Protein AF-A0A377B1E9-F1 (afdb_monomer_lite)

Structure (mmCIF, N/CA/C/O backbone):
data_AF-A0A377B1E9-F1
#
_entry.id   AF-A0A377B1E9-F1
#
loop_
_atom_site.group_PDB
_atom_site.id
_atom_site.type_symbol
_atom_site.label_atom_id
_atom_site.label_alt_id
_atom_site.label_comp_id
_atom_site.label_asym_id
_atom_site.label_entity_id
_atom_site.label_seq_id
_atom_site.pdbx_PDB_ins_code
_atom_site.Cartn_x
_atom_site.Cartn_y
_atom_site.Cartn_z
_atom_site.occupancy
_atom_site.B_iso_or_equiv
_atom_site.auth_seq_id
_atom_site.auth_comp_id
_atom_site.auth_asym_id
_atom_site.auth_atom_id
_atom_site.pdbx_PDB_model_num
ATOM 1 N N . MET A 1 1 ? 0.689 12.078 -30.924 1.00 64.88 1 MET A N 1
ATOM 2 C CA . MET A 1 1 ? 1.283 11.686 -29.625 1.00 64.88 1 MET A CA 1
ATOM 3 C C . MET A 1 1 ? 2.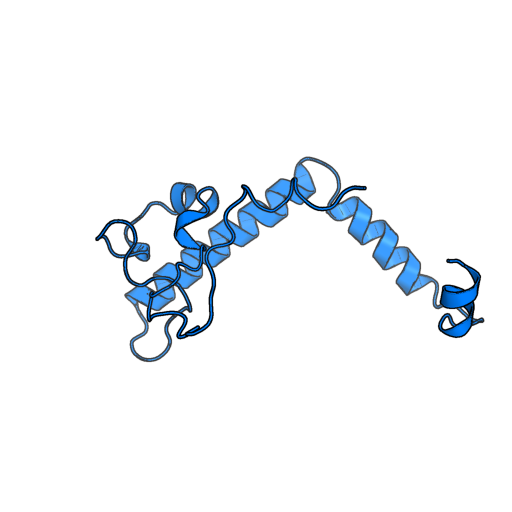789 11.957 -29.572 1.00 64.88 1 MET A C 1
ATOM 5 O O . MET A 1 1 ? 3.202 12.694 -28.690 1.00 64.88 1 MET A O 1
ATOM 9 N N . ASN A 1 2 ? 3.596 11.485 -30.535 1.00 78.81 2 ASN A N 1
ATOM 10 C CA . ASN A 1 2 ? 5.053 11.721 -30.535 1.00 78.81 2 ASN A CA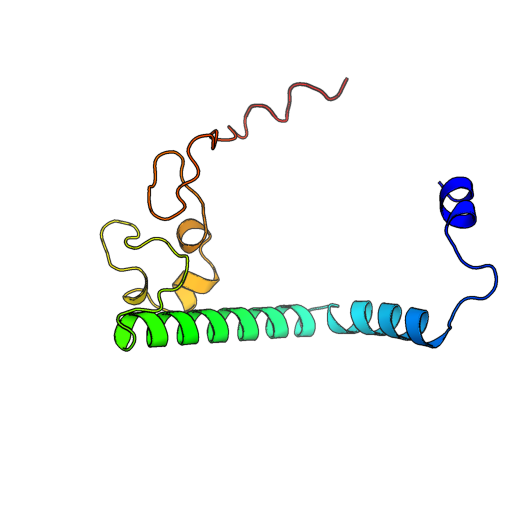 1
ATOM 11 C C . ASN A 1 2 ? 5.458 13.209 -30.654 1.00 78.81 2 ASN A C 1
ATOM 13 O O . ASN A 1 2 ? 6.351 13.669 -29.954 1.00 78.81 2 ASN A O 1
ATOM 17 N N . ASN A 1 3 ? 4.743 13.998 -31.463 1.00 73.94 3 ASN A N 1
ATOM 18 C CA . ASN A 1 3 ? 5.065 15.423 -31.641 1.00 73.94 3 ASN A CA 1
ATOM 19 C C . ASN A 1 3 ? 4.929 16.239 -30.342 1.00 73.94 3 ASN A C 1
ATOM 21 O O . ASN A 1 3 ? 5.700 17.163 -30.126 1.00 73.94 3 ASN A O 1
ATOM 25 N N . ALA A 1 4 ? 3.986 15.883 -29.462 1.00 83.12 4 ALA A N 1
ATOM 26 C CA . ALA A 1 4 ? 3.841 16.531 -28.157 1.00 83.12 4 ALA A CA 1
ATOM 27 C C . ALA A 1 4 ? 4.932 16.093 -27.168 1.00 83.12 4 ALA A C 1
ATOM 29 O O . ALA A 1 4 ? 5.409 16.904 -26.383 1.00 83.12 4 ALA A O 1
ATOM 30 N N . PHE A 1 5 ? 5.367 14.832 -27.243 1.00 83.94 5 PHE A N 1
ATOM 31 C CA . PHE A 1 5 ? 6.463 14.314 -26.424 1.00 83.94 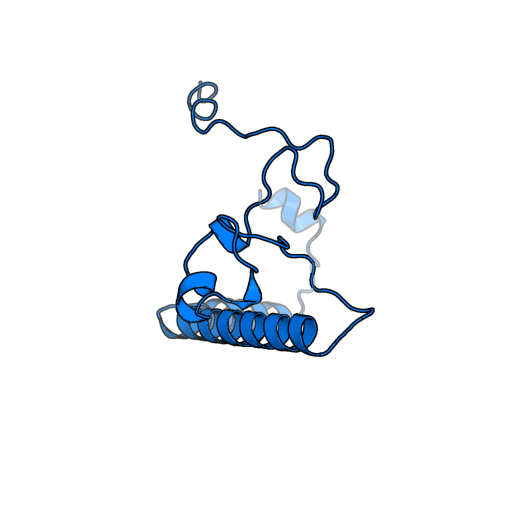5 PHE A CA 1
ATOM 32 C C . PHE A 1 5 ? 7.787 15.012 -26.754 1.00 83.94 5 PHE A C 1
ATOM 34 O O . PHE A 1 5 ? 8.471 15.492 -25.856 1.00 83.94 5 PHE A O 1
ATOM 41 N N . MET A 1 6 ? 8.104 15.158 -28.043 1.00 82.75 6 MET A N 1
ATOM 42 C CA . MET A 1 6 ? 9.349 15.791 -28.489 1.00 82.75 6 MET A CA 1
ATOM 43 C C . MET A 1 6 ? 9.450 17.283 -28.129 1.00 82.75 6 MET A C 1
ATOM 45 O O . MET A 1 6 ? 10.560 17.789 -28.026 1.00 82.75 6 MET A O 1
ATOM 49 N N . MET A 1 7 ? 8.330 17.983 -27.893 1.00 84.12 7 MET A N 1
ATOM 50 C CA . MET A 1 7 ? 8.351 19.378 -27.414 1.00 84.12 7 MET A CA 1
ATOM 51 C C . MET A 1 7 ? 8.830 19.517 -25.960 1.00 84.12 7 MET A C 1
ATOM 53 O O . MET A 1 7 ? 9.277 20.592 -25.570 1.00 84.12 7 MET A O 1
ATOM 57 N N . HIS A 1 8 ? 8.739 18.450 -25.160 1.00 86.12 8 HIS A N 1
ATOM 58 C CA . HIS A 1 8 ? 9.137 18.445 -23.747 1.00 86.12 8 HIS A CA 1
ATOM 59 C C . HIS A 1 8 ? 10.315 17.507 -23.450 1.00 86.12 8 HIS A C 1
ATOM 61 O O . HIS A 1 8 ? 10.905 17.583 -22.373 1.00 86.12 8 HIS A O 1
ATOM 67 N N . ALA A 1 9 ? 10.665 16.626 -24.387 1.00 82.00 9 ALA A N 1
ATOM 68 C CA . ALA A 1 9 ? 11.809 15.740 -24.271 1.00 82.00 9 ALA A CA 1
ATOM 69 C C . ALA A 1 9 ? 13.108 16.471 -24.633 1.00 82.00 9 ALA A C 1
ATOM 71 O O . ALA A 1 9 ? 13.191 17.183 -25.633 1.00 82.00 9 ALA A O 1
ATOM 72 N N . SER A 1 10 ? 14.149 16.253 -23.828 1.00 86.06 10 SER A N 1
ATOM 73 C CA . SER A 1 10 ? 15.496 16.715 -24.162 1.00 86.06 10 SER A CA 1
ATOM 74 C C . SER A 1 10 ? 15.980 16.051 -25.454 1.00 86.06 10 SER A C 1
ATOM 76 O O . SER A 1 10 ? 15.833 14.840 -25.626 1.00 86.06 10 SER A O 1
ATOM 78 N N . THR A 1 11 ? 16.636 16.818 -26.326 1.00 88.19 11 THR A N 1
ATOM 79 C CA . THR A 1 11 ? 17.368 16.276 -27.484 1.00 88.19 11 THR A CA 1
ATOM 80 C C . THR A 1 11 ? 18.652 15.543 -27.074 1.00 88.19 11 THR A C 1
ATOM 82 O O . THR A 1 11 ? 19.235 14.825 -27.882 1.00 88.19 11 THR A O 1
ATOM 85 N N . SER A 1 12 ? 19.068 15.676 -25.810 1.00 89.06 12 SER A N 1
ATOM 86 C CA . SER A 1 12 ? 20.158 14.939 -25.167 1.00 89.06 12 SER A CA 1
ATOM 87 C C . SER A 1 12 ? 19.625 14.116 -23.977 1.00 89.06 12 SER A C 1
ATOM 89 O O . SER A 1 12 ? 19.608 14.591 -22.836 1.00 89.06 12 SER A O 1
ATOM 91 N N . PRO A 1 13 ? 19.133 12.883 -24.212 1.00 85.06 13 PRO A N 1
ATOM 92 C CA . PRO A 1 13 ? 18.621 12.022 -23.149 1.00 85.06 13 PRO A CA 1
ATOM 93 C C . PRO A 1 13 ? 19.736 11.500 -22.228 1.00 85.06 13 PRO A C 1
ATOM 95 O O . PRO A 1 13 ? 20.804 11.091 -22.683 1.00 85.06 13 PRO A O 1
ATOM 98 N N . PHE A 1 14 ? 19.466 11.441 -20.920 1.00 92.44 14 PHE A N 1
ATOM 99 C CA . PHE A 1 14 ? 20.364 10.812 -19.949 1.00 92.44 14 PHE A CA 1
ATOM 100 C C . PHE A 1 14 ? 20.121 9.299 -19.903 1.00 92.44 14 PHE A C 1
ATOM 102 O O . PHE A 1 14 ? 19.198 8.827 -19.245 1.00 92.44 14 PHE A O 1
ATOM 109 N N . TYR A 1 15 ? 20.947 8.529 -20.611 1.00 92.06 15 TYR A N 1
ATOM 110 C CA . TYR A 1 15 ? 20.777 7.078 -20.775 1.00 92.06 15 TYR A CA 1
ATOM 111 C C . TYR A 1 15 ? 20.602 6.268 -19.475 1.00 92.06 15 TYR A C 1
ATOM 113 O O . TYR A 1 15 ? 19.745 5.384 -19.466 1.00 92.06 15 TYR A O 1
ATOM 121 N N . PRO A 1 16 ? 21.305 6.558 -18.359 1.00 94.50 16 PRO A N 1
ATOM 122 C CA . PRO A 1 16 ? 21.064 5.852 -17.100 1.00 94.50 16 PRO A CA 1
ATOM 123 C C . PRO A 1 16 ? 19.630 5.990 -16.571 1.00 94.50 16 PRO A C 1
ATOM 125 O O . PRO A 1 16 ? 19.131 5.067 -15.933 1.00 94.50 16 PRO A O 1
ATOM 128 N N . LEU A 1 17 ? 18.930 7.090 -16.876 1.00 93.12 17 LEU A N 1
ATOM 129 C CA . LEU A 1 17 ? 17.516 7.245 -16.518 1.00 93.12 17 LEU A CA 1
ATOM 130 C C . LEU A 1 17 ? 16.629 6.263 -17.295 1.00 93.12 17 LEU A C 1
ATOM 132 O O . LEU A 1 17 ? 15.724 5.665 -16.723 1.00 93.12 17 LEU A O 1
ATOM 136 N N . PHE A 1 18 ? 16.910 6.057 -18.581 1.00 90.06 18 PHE A N 1
ATOM 137 C CA . PHE A 1 18 ? 16.177 5.088 -19.398 1.00 90.06 18 PHE A CA 1
ATOM 138 C C . PHE A 1 18 ? 16.472 3.650 -18.966 1.00 90.06 18 PHE A C 1
ATOM 140 O O . PHE A 1 18 ? 15.550 2.845 -18.874 1.00 90.06 18 PHE A O 1
ATOM 147 N N . ALA A 1 19 ? 17.726 3.349 -18.615 1.00 94.12 19 ALA A N 1
ATOM 148 C CA . ALA A 1 19 ? 18.090 2.053 -18.047 1.00 94.12 19 ALA A CA 1
ATOM 149 C C . ALA A 1 19 ? 17.357 1.786 -16.719 1.00 94.12 19 ALA A C 1
ATOM 151 O O . ALA A 1 19 ? 16.864 0.684 -16.498 1.00 94.12 19 ALA A O 1
ATOM 152 N N . ALA A 1 20 ? 17.215 2.797 -15.853 1.00 95.94 20 ALA A N 1
ATOM 153 C CA . ALA A 1 20 ? 16.450 2.664 -14.614 1.00 95.94 20 ALA A CA 1
ATOM 154 C C . ALA A 1 20 ? 14.963 2.342 -14.866 1.00 95.94 20 ALA A C 1
A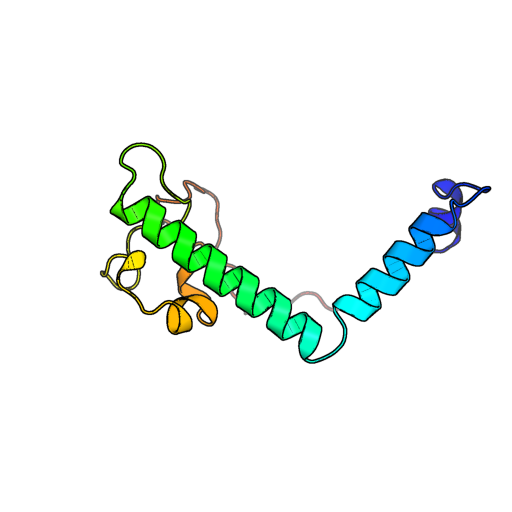TOM 156 O O . ALA A 1 20 ? 14.378 1.558 -14.120 1.00 95.94 20 ALA A O 1
ATOM 157 N N . LEU A 1 21 ? 14.357 2.896 -15.923 1.00 94.69 21 LEU A N 1
ATOM 158 C CA . LEU A 1 21 ? 12.975 2.581 -16.306 1.00 94.69 21 LEU A CA 1
ATOM 159 C C . LEU A 1 21 ? 12.820 1.135 -16.800 1.00 94.69 21 LEU A C 1
ATOM 161 O O . LEU A 1 21 ? 11.843 0.479 -16.437 1.00 94.69 21 LEU A O 1
ATOM 165 N N . ASP A 1 22 ? 13.786 0.631 -17.570 1.00 94.75 22 ASP A N 1
ATOM 166 C CA . ASP A 1 22 ? 13.801 -0.759 -18.047 1.00 94.75 22 ASP A CA 1
ATOM 167 C C . ASP A 1 22 ? 13.933 -1.751 -16.878 1.00 94.75 22 ASP A C 1
ATOM 169 O O . ASP A 1 22 ? 13.134 -2.677 -16.716 1.00 94.75 22 ASP A O 1
ATOM 173 N N . ILE A 1 23 ? 14.862 -1.481 -15.956 1.00 95.12 23 ILE A N 1
ATOM 174 C CA . ILE A 1 23 ? 15.019 -2.294 -14.746 1.00 95.12 23 ILE A CA 1
ATOM 175 C C . ILE A 1 23 ? 13.782 -2.209 -13.847 1.00 95.12 23 ILE A C 1
ATOM 177 O O . ILE A 1 23 ? 13.353 -3.235 -13.323 1.00 95.12 23 ILE A O 1
ATOM 181 N N . ASN A 1 24 ? 13.154 -1.038 -13.700 1.00 94.88 24 ASN A N 1
ATOM 182 C CA . ASN A 1 24 ? 11.907 -0.911 -12.946 1.00 94.88 24 ASN A CA 1
ATOM 183 C C . ASN A 1 24 ? 10.796 -1.799 -13.528 1.00 94.88 24 ASN A C 1
ATOM 185 O O . ASN A 1 24 ? 10.099 -2.473 -12.766 1.00 94.88 24 ASN A O 1
ATOM 189 N N . ALA A 1 25 ? 10.649 -1.833 -14.857 1.00 95.00 25 ALA A N 1
ATOM 190 C CA . ALA A 1 25 ? 9.699 -2.728 -15.512 1.00 95.00 25 ALA A CA 1
ATOM 191 C C . ALA A 1 25 ? 10.020 -4.195 -15.189 1.00 95.00 25 ALA A C 1
ATOM 193 O O . ALA A 1 25 ? 9.126 -4.947 -14.800 1.00 95.00 25 ALA A O 1
ATOM 194 N N . LYS A 1 26 ? 11.303 -4.578 -15.243 1.00 94.56 26 LYS A N 1
ATOM 195 C CA . LYS A 1 26 ? 11.738 -5.940 -14.921 1.00 94.56 26 LYS A CA 1
ATOM 196 C C . LYS A 1 26 ? 11.517 -6.323 -13.456 1.00 94.56 26 LYS A C 1
ATOM 198 O O . LYS A 1 26 ? 11.110 -7.447 -13.179 1.00 94.56 26 LYS A O 1
ATOM 203 N N . MET A 1 27 ? 11.746 -5.403 -12.518 1.00 93.75 27 MET A N 1
ATOM 204 C CA . MET A 1 27 ? 11.509 -5.620 -11.084 1.00 93.75 27 MET A CA 1
ATOM 205 C C . MET A 1 27 ? 10.035 -5.899 -10.776 1.00 93.75 27 MET A C 1
ATOM 207 O O . MET A 1 27 ? 9.726 -6.703 -9.899 1.00 93.75 27 MET A O 1
ATOM 211 N N . HIS A 1 28 ? 9.127 -5.244 -11.500 1.00 94.69 28 HIS A N 1
ATOM 212 C CA . HIS A 1 28 ? 7.685 -5.409 -11.324 1.00 94.69 28 HIS A CA 1
ATOM 213 C C . HIS A 1 28 ? 7.106 -6.582 -12.127 1.00 94.69 28 HIS A C 1
ATOM 215 O O . HIS A 1 28 ? 5.933 -6.923 -11.961 1.00 94.69 28 HIS A O 1
ATOM 221 N N . GLU A 1 29 ? 7.905 -7.218 -12.983 1.00 93.81 29 GLU A N 1
ATOM 222 C CA . GLU A 1 29 ? 7.454 -8.312 -13.830 1.00 93.81 29 GLU A CA 1
ATOM 223 C C . GLU A 1 29 ? 7.247 -9.612 -13.030 1.00 93.81 29 GLU A C 1
ATOM 225 O O . GLU A 1 29 ? 8.072 -10.042 -12.219 1.00 93.81 29 GLU A O 1
ATOM 230 N N . GLY A 1 30 ? 6.137 -10.298 -13.311 1.00 94.44 30 GLY A N 1
ATOM 231 C CA . GLY A 1 30 ? 5.896 -11.654 -12.826 1.00 94.44 30 GLY A CA 1
ATOM 232 C C . GLY A 1 30 ? 5.534 -11.757 -11.340 1.00 94.44 30 GLY A C 1
ATOM 233 O O . GLY A 1 30 ? 4.981 -10.842 -10.731 1.00 94.44 30 GLY A O 1
ATOM 234 N N . VAL A 1 31 ? 5.764 -12.944 -10.772 1.00 94.81 31 VAL A N 1
ATOM 235 C CA . VAL A 1 31 ? 5.375 -13.281 -9.388 1.00 94.81 31 VAL A CA 1
ATOM 236 C C . VAL A 1 31 ? 6.261 -12.564 -8.369 1.00 94.81 31 VAL A C 1
ATOM 238 O O . VAL A 1 31 ? 5.756 -12.108 -7.350 1.00 94.81 31 VAL A O 1
ATOM 241 N N . SER A 1 32 ? 7.557 -12.414 -8.663 1.00 90.44 32 SER A N 1
ATOM 242 C CA . SER A 1 32 ? 8.517 -11.775 -7.754 1.00 90.44 32 SER A CA 1
ATOM 243 C C . SER A 1 32 ? 8.126 -10.329 -7.432 1.00 90.44 32 SER A C 1
ATOM 245 O O . SER A 1 32 ? 8.035 -9.964 -6.262 1.00 90.44 32 SER A O 1
ATOM 247 N N . GLY A 1 33 ? 7.780 -9.534 -8.454 1.00 93.31 33 GLY A N 1
ATOM 248 C CA . GLY A 1 33 ? 7.329 -8.154 -8.259 1.00 93.31 33 GLY A CA 1
ATOM 249 C C . GLY A 1 33 ? 6.043 -8.055 -7.432 1.00 93.31 33 GLY A C 1
ATOM 250 O O . GLY A 1 33 ? 5.931 -7.195 -6.560 1.00 93.31 33 GLY A O 1
ATOM 251 N N . ARG A 1 34 ? 5.088 -8.973 -7.643 1.00 93.12 34 ARG A N 1
ATOM 252 C CA . ARG A 1 34 ? 3.856 -9.037 -6.836 1.00 93.12 34 ARG A CA 1
ATOM 253 C C . ARG A 1 34 ? 4.136 -9.400 -5.379 1.00 93.12 34 ARG A C 1
ATOM 255 O O . ARG A 1 34 ? 3.578 -8.765 -4.491 1.00 93.12 34 ARG A O 1
ATOM 262 N N . ASN A 1 35 ? 5.013 -10.372 -5.137 1.00 94.81 35 ASN A N 1
ATOM 263 C CA . ASN A 1 35 ? 5.394 -10.778 -3.785 1.00 94.81 35 ASN A CA 1
ATOM 264 C C . ASN A 1 35 ? 6.124 -9.650 -3.047 1.00 94.81 35 ASN A C 1
ATOM 266 O O . ASN A 1 35 ? 5.794 -9.373 -1.902 1.00 94.81 35 ASN A O 1
ATOM 270 N N . MET A 1 36 ? 7.026 -8.932 -3.723 1.00 95.94 36 MET A N 1
ATOM 271 C CA . MET A 1 36 ? 7.714 -7.773 -3.145 1.00 95.94 36 MET A CA 1
ATOM 272 C C . MET A 1 36 ? 6.724 -6.706 -2.643 1.00 95.94 36 MET A C 1
ATOM 274 O O . MET A 1 36 ? 6.869 -6.186 -1.536 1.00 95.94 36 MET A O 1
ATOM 278 N N . TRP A 1 37 ? 5.686 -6.395 -3.428 1.00 95.88 37 TRP A N 1
ATOM 279 C CA . TRP A 1 37 ? 4.629 -5.477 -2.995 1.00 95.88 37 TRP A CA 1
ATOM 280 C C . TRP A 1 37 ? 3.773 -6.051 -1.866 1.00 95.88 37 TRP A C 1
ATOM 282 O O . TRP A 1 37 ? 3.410 -5.315 -0.951 1.00 95.88 37 TRP A O 1
ATOM 292 N N . MET A 1 38 ? 3.482 -7.350 -1.897 1.00 96.56 38 MET A N 1
ATOM 293 C CA . MET A 1 38 ? 2.750 -8.027 -0.829 1.00 96.56 38 MET A CA 1
ATOM 294 C C . MET A 1 38 ? 3.507 -7.922 0.504 1.00 96.56 38 MET A C 1
ATOM 296 O O . MET A 1 38 ? 2.956 -7.452 1.497 1.00 96.56 38 MET A O 1
ATOM 300 N N . ASP A 1 39 ? 4.801 -8.226 0.522 1.00 96.75 39 ASP A N 1
ATOM 301 C CA . ASP A 1 39 ? 5.629 -8.103 1.725 1.00 96.75 39 ASP A CA 1
ATOM 302 C C . ASP A 1 39 ? 5.649 -6.661 2.256 1.00 96.75 39 ASP A C 1
ATOM 304 O O . ASP A 1 39 ? 5.538 -6.428 3.462 1.00 96.75 39 ASP A O 1
ATOM 308 N N . CYS A 1 40 ? 5.707 -5.671 1.356 1.00 97.06 40 CYS A N 1
ATOM 309 C CA . CYS A 1 40 ? 5.590 -4.257 1.711 1.00 97.06 40 CYS A CA 1
ATOM 310 C C . CYS A 1 40 ? 4.242 -3.937 2.383 1.00 97.06 40 CYS A C 1
ATOM 312 O O . CYS A 1 40 ? 4.212 -3.277 3.424 1.00 97.06 40 CYS A O 1
ATOM 314 N N . VAL A 1 41 ? 3.129 -4.444 1.843 1.00 97.25 41 VAL A N 1
ATOM 315 C CA . VAL A 1 41 ? 1.789 -4.262 2.422 1.00 97.25 41 VAL A CA 1
ATOM 316 C C . VAL A 1 41 ? 1.696 -4.905 3.807 1.00 97.25 41 VAL A C 1
ATOM 318 O O . VAL A 1 41 ? 1.243 -4.252 4.747 1.00 97.25 41 VAL A O 1
ATOM 321 N N . VAL A 1 42 ? 2.170 -6.145 3.967 1.00 97.88 42 VAL A N 1
ATOM 322 C CA . VAL A 1 42 ? 2.193 -6.849 5.262 1.00 97.88 42 VAL A CA 1
ATOM 323 C C . VAL A 1 42 ? 3.001 -6.063 6.294 1.00 97.88 42 VAL A C 1
ATOM 325 O O . VAL A 1 42 ? 2.515 -5.807 7.399 1.00 97.88 42 VAL A O 1
ATOM 328 N N . ASN A 1 43 ? 4.202 -5.614 5.927 1.00 98.12 43 ASN A N 1
ATOM 329 C CA . ASN A 1 43 ? 5.056 -4.815 6.804 1.00 98.12 43 ASN A CA 1
ATOM 330 C C . ASN A 1 43 ? 4.406 -3.475 7.171 1.00 98.12 43 ASN A C 1
ATOM 332 O O . ASN A 1 43 ? 4.423 -3.081 8.337 1.00 98.12 43 ASN A O 1
ATOM 336 N N . GLY A 1 44 ? 3.775 -2.802 6.206 1.00 97.75 44 GLY A N 1
ATOM 337 C CA . GLY A 1 44 ? 3.036 -1.564 6.438 1.00 97.75 44 GLY A CA 1
ATOM 338 C C . GLY A 1 44 ? 1.861 -1.745 7.402 1.00 97.75 44 GLY A C 1
ATOM 339 O O . GLY A 1 44 ? 1.656 -0.910 8.283 1.00 97.75 44 GLY A O 1
ATOM 340 N N . ILE A 1 45 ? 1.112 -2.844 7.285 1.00 98.19 45 ILE A N 1
ATOM 341 C CA . ILE A 1 45 ? 0.013 -3.172 8.203 1.00 98.19 45 ILE A CA 1
ATOM 342 C C . ILE A 1 45 ? 0.547 -3.420 9.612 1.00 98.19 45 ILE A C 1
ATOM 344 O O . ILE A 1 45 ? 0.036 -2.833 10.564 1.00 98.19 45 ILE A O 1
ATOM 348 N N . ASN A 1 46 ? 1.602 -4.224 9.751 1.00 98.00 46 ASN A N 1
ATOM 349 C CA . ASN A 1 46 ? 2.210 -4.506 11.052 1.00 98.00 46 ASN A CA 1
ATOM 350 C C . ASN A 1 46 ? 2.731 -3.226 11.721 1.00 98.00 46 ASN A C 1
ATOM 352 O O . ASN A 1 46 ? 2.473 -3.002 12.902 1.00 98.00 46 ASN A O 1
ATOM 356 N N . ALA A 1 47 ? 3.379 -2.338 10.962 1.00 97.75 47 ALA A N 1
ATOM 357 C CA . ALA A 1 47 ? 3.818 -1.041 11.468 1.00 97.75 47 ALA A CA 1
ATOM 358 C C . ALA A 1 47 ? 2.639 -0.181 11.956 1.00 97.75 47 ALA A C 1
ATOM 360 O O . ALA A 1 47 ? 2.709 0.416 13.028 1.00 97.75 47 ALA A O 1
ATOM 361 N N . ARG A 1 48 ? 1.524 -0.145 11.213 1.00 97.50 48 ARG A N 1
ATOM 362 C CA . ARG A 1 48 ? 0.316 0.592 11.627 1.00 97.50 48 ARG A CA 1
ATOM 363 C C . ARG A 1 48 ? -0.293 0.034 12.907 1.00 97.50 48 ARG A C 1
ATOM 365 O O . ARG A 1 48 ? -0.683 0.824 13.761 1.00 97.50 48 ARG A O 1
ATOM 372 N N . LYS A 1 49 ? -0.341 -1.292 13.060 1.00 97.38 49 LYS A N 1
ATOM 373 C CA . LYS A 1 49 ? -0.796 -1.935 14.301 1.00 97.38 49 LYS A CA 1
ATOM 374 C C . LYS A 1 49 ? 0.077 -1.531 15.485 1.00 97.38 49 LYS A C 1
ATOM 376 O O . LYS A 1 49 ? -0.447 -1.042 16.475 1.00 97.38 49 LYS A O 1
ATOM 381 N N . LEU A 1 50 ? 1.401 -1.602 15.333 1.00 97.06 50 LEU A N 1
ATOM 382 C CA . LEU A 1 50 ? 2.338 -1.176 16.377 1.00 97.06 50 LEU A CA 1
ATOM 383 C C . LEU A 1 50 ? 2.123 0.284 16.792 1.00 97.06 50 LEU A C 1
ATOM 385 O O . LEU A 1 50 ? 2.151 0.584 17.983 1.00 97.06 50 LEU A O 1
ATOM 389 N N . ILE A 1 51 ? 1.880 1.184 15.836 1.00 96.94 51 ILE A N 1
ATOM 390 C CA . ILE A 1 51 ? 1.567 2.587 16.139 1.00 96.94 51 ILE A CA 1
ATOM 391 C C . ILE A 1 51 ? 0.238 2.691 16.898 1.00 96.94 51 ILE A C 1
ATOM 393 O O . ILE A 1 51 ? 0.173 3.398 17.897 1.00 96.94 51 ILE A O 1
ATOM 397 N N . LEU A 1 52 ? -0.810 1.984 16.466 1.00 95.38 52 LEU A N 1
ATOM 398 C CA . LEU A 1 52 ? -2.114 2.000 17.143 1.00 95.38 52 LEU A CA 1
ATOM 399 C C . LEU A 1 52 ? -2.042 1.469 18.581 1.00 95.38 52 LEU A C 1
ATOM 401 O O . LEU A 1 52 ? -2.737 1.994 19.448 1.00 95.38 52 LEU A O 1
ATOM 405 N N . ASP A 1 53 ? -1.198 0.470 18.831 1.00 94.81 53 ASP A N 1
ATOM 406 C CA . ASP A 1 53 ? -1.072 -0.167 20.143 1.00 94.81 53 ASP A CA 1
ATOM 407 C C . ASP A 1 53 ? -0.180 0.627 21.110 1.00 94.81 53 ASP A C 1
ATOM 409 O O . ASP A 1 53 ? -0.400 0.595 22.320 1.00 94.81 53 ASP A O 1
ATOM 413 N N . ASN A 1 54 ? 0.826 1.350 20.599 1.00 96.12 54 ASN A N 1
ATOM 414 C CA . ASN A 1 54 ? 1.872 1.956 21.434 1.00 96.12 54 ASN A CA 1
ATOM 415 C C . ASN A 1 54 ? 1.897 3.492 21.408 1.00 96.12 54 ASN A C 1
ATOM 417 O O . ASN A 1 54 ? 2.485 4.108 22.299 1.00 96.12 54 ASN A O 1
ATOM 421 N N . CYS A 1 55 ? 1.302 4.143 20.406 1.00 95.19 55 CYS A N 1
ATOM 422 C CA . CYS A 1 55 ? 1.374 5.594 20.242 1.00 95.19 55 CYS A CA 1
ATOM 423 C C . CYS A 1 55 ? 0.047 6.274 20.603 1.00 95.19 55 CYS A C 1
ATOM 425 O O . CYS A 1 55 ? -1.019 5.928 20.102 1.00 95.19 55 CYS A O 1
ATOM 427 N N . GLN A 1 56 ? 0.115 7.317 21.437 1.00 90.62 56 GLN A N 1
ATOM 428 C CA . GLN A 1 56 ? -1.070 8.090 21.835 1.00 90.62 56 GLN A CA 1
ATOM 429 C C . GLN A 1 56 ? -1.368 9.256 20.882 1.00 90.62 56 GLN A C 1
ATOM 431 O O . GLN A 1 56 ? -2.527 9.513 20.564 1.00 90.62 56 GLN A O 1
ATOM 436 N N . HIS A 1 57 ? -0.325 9.955 20.421 1.00 92.81 57 HIS A N 1
ATOM 437 C CA . HIS A 1 57 ? -0.461 11.207 19.660 1.00 92.81 57 HIS A CA 1
ATOM 438 C C . HIS A 1 57 ? -0.320 11.040 18.147 1.00 92.81 57 HIS A C 1
ATOM 440 O O . HIS A 1 57 ? -0.858 11.838 17.385 1.00 92.81 57 HIS A O 1
ATOM 446 N N . ILE A 1 58 ? 0.404 10.013 17.706 1.00 92.50 58 ILE A N 1
ATOM 447 C CA . ILE A 1 58 ? 0.594 9.709 16.289 1.00 92.50 58 ILE A CA 1
ATOM 448 C C . ILE A 1 58 ? -0.339 8.554 15.964 1.00 92.50 58 ILE A C 1
ATOM 450 O O . ILE A 1 58 ? -0.189 7.475 16.532 1.00 92.50 58 ILE A O 1
ATOM 454 N N . ARG A 1 59 ? -1.301 8.779 15.065 1.00 92.25 59 ARG A N 1
ATOM 455 C CA . ARG A 1 59 ? -2.231 7.741 14.614 1.00 92.25 59 ARG A CA 1
ATOM 456 C C . ARG A 1 59 ? -2.171 7.573 13.100 1.00 92.25 59 ARG A C 1
ATOM 458 O O . ARG A 1 59 ? -2.120 8.575 12.384 1.00 92.25 59 ARG A O 1
ATOM 465 N N . PRO A 1 60 ? -2.165 6.327 12.599 1.00 94.12 60 PRO A N 1
ATOM 466 C CA . PRO A 1 60 ? -2.233 6.083 11.172 1.00 94.12 60 PRO A CA 1
ATOM 467 C C . PRO A 1 60 ? -3.602 6.500 10.632 1.00 94.12 60 PRO A C 1
ATOM 469 O O . PRO A 1 60 ? -4.626 6.343 11.292 1.00 94.12 60 PRO A O 1
ATOM 472 N N . PHE A 1 61 ? -3.607 7.007 9.404 1.00 93.19 61 PHE A N 1
ATOM 473 C CA . PHE A 1 61 ? -4.820 7.421 8.710 1.00 93.19 61 PHE A CA 1
ATOM 474 C C . PHE A 1 61 ? -5.542 6.201 8.118 1.00 93.19 61 PHE A C 1
ATOM 476 O O . PHE A 1 61 ? -5.367 5.860 6.947 1.00 93.19 61 PHE A O 1
ATOM 483 N N . VAL A 1 62 ? -6.286 5.499 8.971 1.00 93.56 62 VAL A N 1
ATOM 484 C CA . VAL A 1 62 ? -7.107 4.318 8.660 1.00 93.56 62 VAL A CA 1
ATOM 485 C C . VAL A 1 62 ? -8.454 4.424 9.386 1.00 93.56 62 VAL A C 1
ATOM 487 O O . VAL A 1 62 ? -8.547 5.191 10.349 1.00 93.56 62 VAL A O 1
ATOM 490 N N . PRO A 1 63 ? -9.488 3.667 8.971 1.00 91.75 63 PRO A N 1
ATOM 491 C CA . PRO A 1 63 ? -10.722 3.568 9.743 1.00 91.75 63 PRO A CA 1
ATOM 492 C C . PRO A 1 63 ? -10.437 3.130 11.182 1.00 91.75 63 PRO A C 1
ATOM 494 O O . PRO A 1 63 ? -9.630 2.231 11.409 1.00 91.75 63 PRO A O 1
ATOM 497 N N . GLU A 1 64 ? -11.110 3.734 12.161 1.00 89.75 64 GLU A N 1
ATOM 498 C CA . GLU A 1 64 ? -10.973 3.319 13.566 1.00 89.75 64 GLU A CA 1
ATOM 499 C C . GLU A 1 64 ? -11.611 1.945 13.808 1.00 89.75 64 GLU A C 1
ATOM 501 O O . GLU A 1 64 ? -11.058 1.098 14.513 1.00 89.75 64 GLU A O 1
ATOM 506 N N . LEU A 1 65 ? -12.769 1.722 13.181 1.00 91.88 65 LEU A N 1
ATOM 507 C CA . LEU A 1 65 ? -13.554 0.501 13.271 1.00 91.88 65 LEU A CA 1
ATOM 508 C C . LEU A 1 65 ? -13.852 -0.026 11.869 1.00 91.88 65 LEU A C 1
ATOM 510 O O . LEU A 1 65 ? -14.214 0.737 10.977 1.00 91.88 65 LEU A O 1
ATOM 514 N N . VAL A 1 66 ? -13.764 -1.341 11.704 1.00 91.88 66 VAL A N 1
ATOM 515 C CA . VAL A 1 66 ? -14.230 -2.071 10.520 1.00 91.88 66 VAL A CA 1
ATOM 516 C C . VAL A 1 66 ? -15.179 -3.156 11.012 1.00 91.88 66 VAL A C 1
ATOM 518 O O . VAL A 1 66 ? -14.821 -3.929 11.903 1.00 91.88 66 VAL A O 1
ATOM 521 N N . ASP A 1 67 ? -16.410 -3.176 10.496 1.00 90.62 67 ASP A N 1
ATOM 522 C CA . ASP A 1 67 ? -17.495 -4.064 10.948 1.00 90.62 67 ASP A CA 1
ATOM 523 C C . ASP A 1 67 ? -17.687 -4.064 12.483 1.00 90.62 67 ASP A C 1
ATOM 525 O O . ASP A 1 67 ? -17.921 -5.094 13.115 1.00 90.62 67 ASP A O 1
ATOM 529 N N . GLY A 1 68 ? -17.533 -2.890 13.107 1.00 90.62 68 GLY A N 1
ATOM 530 C CA . GLY A 1 68 ? -17.697 -2.700 14.553 1.00 90.62 68 GLY A CA 1
ATOM 531 C C . GLY A 1 68 ? -16.529 -3.181 15.423 1.00 90.62 68 GLY A C 1
ATOM 532 O O . GLY A 1 68 ? -16.614 -3.075 16.644 1.00 90.62 68 GLY A O 1
ATOM 533 N N . LYS A 1 69 ? -15.432 -3.676 14.834 1.00 94.88 69 LYS A N 1
ATOM 534 C CA . LYS A 1 69 ? -14.214 -4.075 15.561 1.00 94.88 69 LYS A CA 1
ATOM 535 C C . LYS A 1 69 ? -13.045 -3.125 15.272 1.00 94.88 69 LYS A C 1
ATOM 537 O O . LYS A 1 69 ? -12.965 -2.620 14.151 1.00 94.88 69 LYS A O 1
ATOM 542 N N . PRO A 1 70 ? -12.111 -2.918 16.223 1.00 95.12 70 PRO A N 1
ATOM 543 C CA . PRO A 1 70 ? -10.909 -2.118 15.988 1.00 95.12 70 PRO A CA 1
ATOM 544 C C . PRO A 1 70 ? -10.099 -2.637 14.801 1.00 95.12 70 PRO A C 1
ATOM 546 O O . PRO A 1 70 ? -9.877 -3.846 14.689 1.00 95.12 70 PRO A O 1
ATOM 549 N N . TRP A 1 71 ? -9.622 -1.737 13.943 1.00 95.94 71 TRP A N 1
ATOM 550 C CA . TRP A 1 71 ? -8.882 -2.094 12.726 1.00 95.94 71 TRP A CA 1
ATOM 551 C C . TRP A 1 71 ? -7.692 -3.030 12.997 1.00 95.94 71 TRP A C 1
ATOM 553 O O . TRP A 1 71 ? -7.515 -4.034 12.310 1.00 95.94 71 TRP A O 1
ATOM 563 N N . GLN A 1 72 ? -6.916 -2.762 14.051 1.00 95.94 72 GLN A N 1
ATOM 564 C CA . GLN A 1 72 ? -5.727 -3.542 14.406 1.00 95.94 72 GLN A CA 1
ATOM 565 C C . GLN A 1 72 ? -6.025 -4.951 14.937 1.00 95.94 72 GLN A C 1
ATOM 567 O O . GLN A 1 72 ? -5.118 -5.780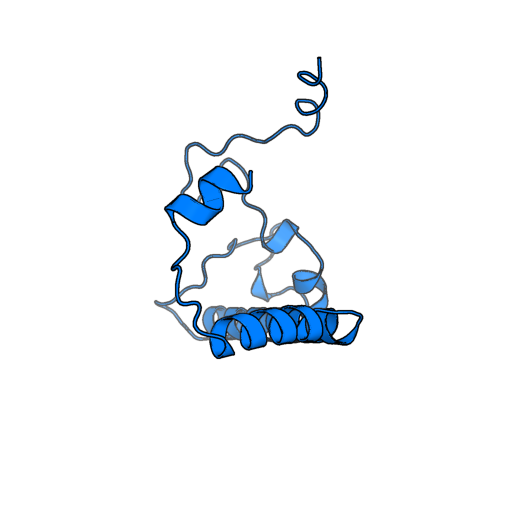 14.972 1.00 95.94 72 GLN A O 1
ATOM 572 N N . SER A 1 73 ? -7.275 -5.236 15.318 1.00 96.62 73 SER A N 1
ATOM 573 C CA . SER A 1 73 ? -7.674 -6.540 15.868 1.00 96.62 73 SER A CA 1
ATOM 574 C C . SER A 1 73 ? -7.796 -7.649 14.816 1.00 96.62 73 SER A C 1
ATOM 576 O O . SER A 1 73 ? -7.842 -8.823 15.172 1.00 96.62 73 SER A O 1
ATOM 578 N N . TYR A 1 74 ? -7.852 -7.296 13.528 1.00 97.12 74 TYR A N 1
ATOM 579 C CA . TYR A 1 74 ? -7.949 -8.256 12.429 1.00 97.12 74 TYR A CA 1
ATOM 580 C C . TYR A 1 74 ? -6.587 -8.833 12.051 1.00 97.12 74 TYR A C 1
ATOM 582 O O . TYR A 1 74 ? -5.565 -8.159 12.168 1.00 97.12 74 TYR A O 1
ATOM 590 N N . GLU A 1 75 ? -6.558 -10.054 11.520 1.00 97.56 75 GLU A N 1
ATOM 591 C CA . GLU A 1 75 ? -5.322 -10.685 11.054 1.00 97.56 75 GLU A CA 1
ATOM 592 C C . GLU A 1 75 ? -4.673 -9.904 9.907 1.00 97.56 75 GLU A C 1
ATOM 594 O O . GLU A 1 75 ? -5.347 -9.434 8.989 1.00 97.56 75 GLU A O 1
ATOM 599 N N . THR A 1 76 ? -3.342 -9.787 9.923 1.00 97.38 76 THR A N 1
ATOM 600 C CA . THR A 1 76 ? -2.616 -9.006 8.902 1.00 97.38 76 THR A CA 1
ATOM 601 C C . THR A 1 76 ? -2.865 -9.550 7.495 1.00 97.38 76 THR A C 1
ATOM 603 O O . THR A 1 76 ? -3.073 -8.770 6.570 1.00 97.38 76 THR A O 1
ATOM 606 N N . ALA A 1 77 ? -2.926 -10.876 7.341 1.00 95.94 77 ALA A N 1
ATOM 607 C CA . ALA A 1 77 ? -3.227 -11.516 6.062 1.00 95.94 77 ALA A CA 1
ATOM 608 C C . ALA A 1 77 ? -4.626 -11.159 5.532 1.00 95.94 77 ALA A C 1
ATOM 610 O O . ALA A 1 77 ? -4.799 -11.012 4.327 1.00 95.94 77 ALA A O 1
ATOM 611 N N . GLN A 1 78 ? -5.609 -10.980 6.422 1.00 96.69 78 GLN A N 1
ATOM 612 C CA . GLN A 1 78 ? -6.961 -10.573 6.041 1.00 96.69 78 GLN A CA 1
ATOM 613 C C . GLN A 1 78 ? -6.982 -9.113 5.589 1.00 96.69 78 GLN A C 1
ATOM 615 O O . GLN A 1 78 ? -7.500 -8.810 4.518 1.00 96.69 78 GLN A O 1
ATOM 620 N N . ILE A 1 79 ? -6.387 -8.220 6.385 1.00 96.81 79 ILE A N 1
ATOM 621 C CA . ILE A 1 79 ? -6.307 -6.791 6.057 1.00 96.81 79 ILE A CA 1
ATOM 622 C C . ILE A 1 79 ? -5.635 -6.603 4.694 1.00 96.81 79 ILE A C 1
ATOM 624 O O . ILE A 1 79 ? -6.069 -5.781 3.898 1.00 96.81 79 ILE A O 1
ATOM 628 N N . ALA A 1 80 ? -4.594 -7.380 4.404 1.00 96.44 80 ALA A N 1
ATOM 629 C CA . ALA A 1 80 ? -3.772 -7.183 3.223 1.00 96.44 80 ALA A CA 1
ATOM 630 C C . ALA A 1 80 ? -4.457 -7.494 1.881 1.00 96.44 80 ALA A C 1
ATOM 632 O O . ALA A 1 80 ? -4.000 -7.007 0.848 1.00 96.44 80 ALA A O 1
ATOM 633 N N . VAL A 1 81 ? -5.531 -8.286 1.887 1.00 95.12 81 VAL A N 1
ATOM 634 C CA . VAL A 1 81 ? -6.243 -8.707 0.667 1.00 95.12 81 VAL A CA 1
ATOM 635 C C . VAL A 1 81 ? -7.655 -8.133 0.559 1.00 95.12 81 VAL A C 1
ATOM 637 O O . VAL A 1 81 ? -8.296 -8.276 -0.480 1.00 95.12 81 VAL A O 1
ATOM 640 N N . ASP A 1 82 ? -8.154 -7.485 1.612 1.00 93.94 82 ASP A N 1
ATOM 641 C CA . ASP A 1 82 ? -9.525 -6.989 1.686 1.00 93.94 82 ASP A CA 1
ATOM 642 C C . ASP A 1 82 ? -9.568 -5.456 1.592 1.00 93.94 82 ASP A C 1
ATOM 644 O O . ASP A 1 82 ? -9.068 -4.722 2.446 1.00 93.94 82 ASP A O 1
ATOM 648 N N . LEU A 1 83 ? -10.212 -4.961 0.532 1.00 91.19 83 LEU A N 1
ATOM 649 C CA . LEU A 1 83 ? -10.300 -3.533 0.234 1.00 91.19 83 LEU A CA 1
ATOM 650 C C . LEU A 1 83 ? -11.068 -2.747 1.307 1.00 91.19 83 LEU A C 1
ATOM 652 O O . LEU A 1 83 ? -10.832 -1.550 1.466 1.00 91.19 83 LEU A O 1
ATOM 656 N N . ARG A 1 84 ? -11.957 -3.395 2.071 1.00 90.94 84 ARG A N 1
ATOM 657 C CA . ARG A 1 84 ? -12.789 -2.731 3.089 1.00 90.94 84 ARG A CA 1
ATOM 658 C C . ARG A 1 84 ? -11.960 -2.025 4.163 1.00 90.94 84 ARG A C 1
ATOM 660 O O . ARG A 1 84 ? -12.401 -1.022 4.706 1.00 90.94 84 ARG A O 1
ATOM 667 N N . PHE A 1 85 ? -10.737 -2.493 4.417 1.00 92.38 85 PHE A N 1
ATOM 668 C CA . PHE A 1 85 ? -9.814 -1.889 5.383 1.00 92.38 85 PHE A CA 1
ATOM 669 C C . PHE A 1 85 ? -9.136 -0.600 4.892 1.00 92.38 85 PHE A C 1
ATOM 671 O O . PHE A 1 85 ? -8.494 0.086 5.691 1.00 92.38 85 PHE A O 1
ATOM 678 N N . PHE A 1 86 ? -9.257 -0.281 3.599 1.00 91.62 86 PHE A 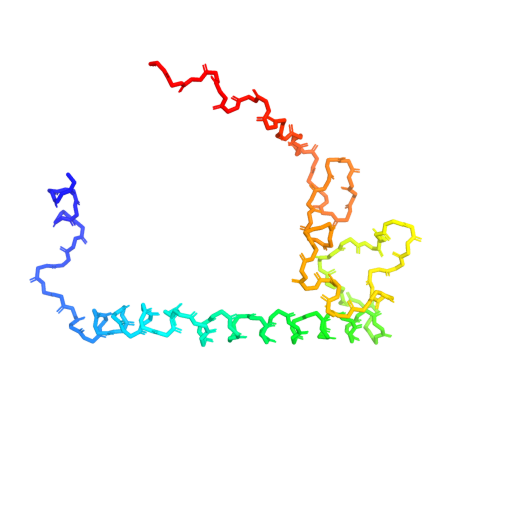N 1
ATOM 679 C CA . PHE A 1 86 ? -8.637 0.880 2.947 1.00 91.62 86 PHE A CA 1
ATOM 680 C C . PHE A 1 86 ? -9.636 1.744 2.169 1.00 91.62 86 PHE A C 1
ATOM 682 O O . PHE A 1 86 ? -9.260 2.774 1.608 1.00 91.62 86 PHE A O 1
ATOM 689 N N . GLN A 1 87 ? -10.896 1.319 2.094 1.00 87.62 87 GLN A N 1
ATOM 690 C CA . GLN A 1 87 ? -11.927 2.024 1.356 1.00 87.62 87 GLN A CA 1
ATOM 691 C C . GLN A 1 87 ? -12.394 3.258 2.129 1.00 87.62 87 GLN A C 1
ATOM 693 O O . GLN A 1 87 ? -12.646 3.210 3.327 1.00 87.62 87 GLN A O 1
ATOM 698 N N . PHE A 1 88 ? -12.567 4.359 1.405 1.00 87.56 88 PHE A N 1
ATOM 699 C CA . PHE A 1 88 ? -13.225 5.550 1.920 1.00 87.56 88 PHE A CA 1
ATOM 700 C C . PHE A 1 88 ? -14.735 5.416 1.725 1.00 87.56 88 PHE A C 1
ATOM 702 O O . PHE A 1 88 ? -15.204 5.250 0.592 1.00 87.56 88 PHE A O 1
ATOM 709 N N . VAL A 1 89 ? -15.499 5.471 2.813 1.00 83.69 89 VAL A N 1
ATOM 710 C CA . VAL A 1 89 ? -16.958 5.373 2.761 1.00 83.69 89 VAL A CA 1
ATOM 711 C C . VAL A 1 89 ? -17.569 6.763 2.957 1.00 83.69 89 VAL A C 1
ATOM 713 O O . VAL A 1 89 ? -17.271 7.435 3.944 1.00 83.69 89 VAL A O 1
ATOM 716 N N . PRO A 1 90 ? -18.456 7.224 2.051 1.00 84.19 90 PRO A N 1
ATOM 717 C CA . PRO A 1 90 ? -19.152 8.492 2.231 1.00 84.19 90 PRO A CA 1
ATOM 718 C C . PRO A 1 90 ? -19.838 8.584 3.596 1.00 84.19 90 PRO A C 1
ATOM 720 O O . PRO A 1 90 ? -20.608 7.702 3.969 1.00 84.19 90 PRO A O 1
ATOM 723 N N . GLY A 1 91 ? -19.578 9.676 4.312 1.00 78.94 91 GLY A N 1
ATOM 724 C CA . GLY A 1 91 ? -20.131 9.918 5.645 1.00 78.94 91 GLY A CA 1
ATOM 725 C C . GLY A 1 91 ? -19.234 9.474 6.801 1.00 78.94 91 GLY A C 1
ATOM 726 O O . GLY A 1 91 ? -19.510 9.861 7.933 1.00 78.94 91 GLY A O 1
ATOM 727 N N . GLU A 1 92 ? -18.142 8.746 6.554 1.00 82.81 92 GLU A N 1
ATOM 728 C CA . GLU A 1 92 ? -17.176 8.443 7.608 1.00 82.81 92 GLU A CA 1
ATOM 729 C C . GLU A 1 92 ? -16.313 9.661 7.970 1.00 82.81 92 GLU A C 1
ATOM 731 O O . GLU A 1 92 ? -15.868 10.446 7.127 1.00 82.81 92 GLU A O 1
ATOM 736 N N . HIS A 1 93 ? -16.068 9.827 9.270 1.00 82.56 93 HIS A N 1
ATOM 737 C CA . HIS A 1 93 ? -15.395 11.013 9.800 1.00 82.56 93 HIS A CA 1
ATOM 738 C C . HIS A 1 93 ? -13.871 10.884 9.860 1.00 82.56 93 HIS A C 1
ATOM 740 O O . HIS A 1 93 ? -13.187 11.909 9.815 1.00 82.56 93 HIS A O 1
ATOM 746 N N . TRP A 1 94 ? -13.329 9.660 9.894 1.00 83.50 94 TRP A N 1
ATOM 747 C CA . TRP A 1 94 ? -11.885 9.426 10.050 1.00 83.50 94 TRP A CA 1
ATOM 748 C C . TRP A 1 94 ? -11.068 10.068 8.924 1.00 83.50 94 TRP A C 1
ATOM 750 O O . TRP A 1 94 ? -9.980 10.582 9.171 1.00 83.50 94 TRP A O 1
ATOM 760 N N . HIS A 1 95 ? -11.621 10.120 7.707 1.00 84.56 95 HIS A N 1
ATOM 761 C CA . HIS A 1 95 ? -10.970 10.758 6.568 1.00 84.56 95 HIS A CA 1
ATOM 762 C C . HIS A 1 95 ? -11.388 12.217 6.326 1.00 84.56 95 HIS A C 1
ATOM 764 O O . HIS A 1 95 ? -10.784 12.893 5.500 1.00 84.56 95 HIS A O 1
ATOM 770 N N . SER A 1 96 ? -12.410 12.725 7.027 1.00 82.00 96 SER A N 1
ATOM 771 C CA . SER A 1 96 ? -12.883 14.121 6.948 1.00 82.00 96 SER A CA 1
ATOM 772 C C . SER A 1 96 ? -13.214 14.642 5.531 1.00 82.00 96 SER A C 1
ATOM 774 O O . SER A 1 96 ? -13.291 15.852 5.302 1.00 82.00 96 SER A O 1
ATOM 776 N N . LEU A 1 97 ? -13.480 13.746 4.571 1.00 79.75 97 LEU A N 1
ATOM 777 C CA . LEU A 1 97 ? -13.828 14.111 3.189 1.00 79.75 97 LEU A CA 1
ATOM 778 C C . LEU A 1 97 ? -15.344 14.274 3.062 1.00 79.75 97 LEU A C 1
ATOM 780 O O . LEU A 1 97 ? -16.072 13.313 2.830 1.00 79.75 97 LEU A O 1
ATOM 784 N N . LYS A 1 98 ? -15.819 15.515 3.202 1.00 71.31 98 LYS A N 1
ATOM 785 C CA . LYS A 1 98 ? -17.256 15.850 3.222 1.00 71.31 98 LYS A CA 1
ATOM 786 C C . LYS A 1 98 ? -17.976 15.661 1.880 1.00 71.31 98 LYS A C 1
ATOM 788 O O . LYS A 1 98 ? -19.176 15.425 1.874 1.00 71.31 98 LYS A O 1
ATOM 793 N N . ALA A 1 99 ? -17.269 15.782 0.757 1.00 73.44 99 ALA A N 1
ATOM 794 C CA . ALA A 1 99 ? -17.860 15.782 -0.587 1.00 73.44 99 ALA A CA 1
ATOM 795 C C . ALA A 1 99 ? -17.668 14.457 -1.348 1.00 73.44 99 ALA A C 1
ATOM 797 O O . ALA A 1 99 ? -17.776 14.427 -2.574 1.00 73.44 99 ALA A O 1
ATOM 798 N N . MET A 1 100 ? -17.349 13.360 -0.652 1.00 72.44 100 MET A N 1
ATOM 799 C CA . MET A 1 100 ? -17.158 12.076 -1.318 1.00 72.44 100 MET A CA 1
ATOM 800 C C . MET A 1 100 ? -18.501 11.506 -1.775 1.00 72.44 100 MET A C 1
ATOM 802 O O . MET A 1 100 ? -19.369 11.194 -0.963 1.00 72.44 100 MET A O 1
ATOM 806 N N . GLN A 1 101 ? -18.670 11.360 -3.086 1.00 63.97 101 GLN A N 1
ATOM 807 C CA . GLN A 1 101 ? -19.837 10.712 -3.671 1.00 63.97 101 GLN A CA 1
ATOM 808 C C . GLN A 1 101 ? -19.583 9.212 -3.803 1.00 63.97 101 GLN A C 1
ATOM 810 O O . GLN A 1 101 ? -18.491 8.784 -4.181 1.00 63.97 101 GLN A O 1
ATOM 815 N N . ARG A 1 102 ? -20.605 8.396 -3.523 1.00 59.31 102 ARG A N 1
ATOM 816 C CA . ARG A 1 102 ? -20.568 6.978 -3.884 1.00 59.31 102 ARG A CA 1
ATOM 817 C C . ARG A 1 102 ? -20.544 6.897 -5.409 1.00 59.31 102 ARG A C 1
ATOM 819 O O . ARG A 1 102 ? -21.524 7.259 -6.057 1.00 59.31 102 ARG A O 1
ATOM 826 N N . ILE A 1 103 ? -19.447 6.416 -5.983 1.00 54.72 103 ILE A N 1
ATOM 827 C CA . ILE A 1 103 ? -19.411 6.095 -7.409 1.00 54.72 103 ILE A CA 1
ATOM 828 C C . ILE A 1 103 ? -20.240 4.816 -7.572 1.00 54.72 103 ILE A C 1
ATOM 830 O O . ILE A 1 103 ? -19.763 3.719 -7.291 1.00 54.72 103 ILE A O 1
ATOM 834 N N . ASN A 1 104 ? -21.515 4.946 -7.947 1.00 45.53 104 ASN A N 1
ATOM 835 C CA . ASN A 1 104 ? -22.304 3.796 -8.375 1.00 45.53 104 ASN A CA 1
ATOM 836 C C . ASN A 1 104 ? -21.652 3.251 -9.653 1.00 45.53 104 ASN A C 1
ATOM 838 O O . ASN A 1 104 ? -21.599 3.937 -10.673 1.00 45.53 104 ASN A O 1
ATOM 842 N N . THR A 1 105 ? -21.196 2.001 -9.621 1.00 49.19 105 THR A N 1
ATOM 843 C CA . THR A 1 105 ? -20.644 1.266 -10.774 1.00 49.19 105 THR A CA 1
ATOM 844 C C . THR A 1 105 ? -21.631 1.111 -11.943 1.00 49.19 105 THR A C 1
ATOM 846 O O . THR A 1 105 ? -21.254 0.625 -13.004 1.00 49.19 105 THR A O 1
ATOM 849 N N . LEU A 1 106 ? -22.877 1.572 -11.797 1.00 43.84 106 LEU A N 1
ATOM 850 C CA . LEU A 1 106 ? -23.889 1.619 -12.856 1.00 43.84 106 LEU A CA 1
ATOM 851 C C . LEU A 1 106 ? -23.761 2.829 -13.805 1.00 43.84 106 LEU A C 1
ATOM 853 O O . LEU A 1 106 ? -24.371 2.806 -14.868 1.00 43.84 106 LEU A O 1
ATOM 857 N N . SER A 1 107 ? -22.954 3.852 -13.493 1.00 41.16 107 SER A N 1
ATOM 858 C CA . SER A 1 107 ? -22.829 5.047 -14.356 1.00 41.16 107 SER A CA 1
ATOM 859 C C . SER A 1 107 ? -21.705 4.983 -15.402 1.00 41.16 107 SER A C 1
ATOM 861 O O . SER A 1 107 ? -21.601 5.877 -16.236 1.00 41.16 107 SER A O 1
ATOM 863 N N . ILE A 1 108 ? -20.879 3.930 -15.413 1.00 48.16 108 ILE A N 1
ATOM 864 C CA . ILE A 1 108 ? -19.789 3.757 -16.400 1.00 48.16 108 ILE A CA 1
ATOM 865 C C . ILE A 1 108 ? -20.246 3.183 -17.754 1.00 48.16 108 ILE A C 1
ATOM 867 O O . ILE A 1 108 ? -19.452 3.146 -18.686 1.00 48.16 108 ILE A O 1
ATOM 871 N N . HIS A 1 109 ? -21.520 2.797 -17.908 1.00 42.50 109 HIS A N 1
ATOM 872 C CA . HIS A 1 109 ? -22.071 2.320 -19.191 1.00 42.50 109 HIS A CA 1
ATOM 873 C C . HIS A 1 109 ? -22.775 3.404 -20.028 1.00 42.50 109 HIS A C 1
ATOM 875 O O . HIS A 1 109 ? -23.289 3.096 -21.098 1.00 42.50 109 HIS A O 1
ATOM 881 N N . ALA A 1 110 ? -22.817 4.663 -19.579 1.00 46.16 110 ALA A N 1
ATOM 882 C CA . ALA A 1 110 ? -23.674 5.674 -20.206 1.00 46.16 110 ALA A CA 1
ATOM 883 C C . ALA A 1 110 ? -22.987 6.640 -21.189 1.00 46.16 110 ALA A C 1
ATOM 885 O O . ALA A 1 110 ? -23.691 7.466 -21.747 1.00 46.16 110 ALA A O 1
ATOM 886 N N . ASN A 1 111 ? -21.672 6.572 -21.437 1.00 36.56 111 ASN A N 1
ATOM 887 C CA . ASN A 1 111 ? -21.011 7.498 -22.378 1.00 36.56 111 ASN A CA 1
ATOM 888 C C . ASN A 1 111 ? -19.848 6.849 -23.145 1.00 36.56 111 ASN A C 1
ATOM 890 O O . ASN A 1 111 ? -18.710 7.311 -23.102 1.00 36.56 111 ASN A O 1
ATOM 894 N N . CYS A 1 112 ? -20.146 5.767 -23.862 1.00 34.97 112 CYS A N 1
ATOM 895 C CA . CYS A 1 112 ? -19.331 5.333 -24.994 1.00 34.97 112 CYS A CA 1
ATOM 896 C C . CYS A 1 112 ? -20.232 5.284 -26.238 1.00 34.97 112 CYS A C 1
ATOM 898 O O . CYS A 1 112 ? -20.709 4.226 -26.644 1.00 34.97 112 CYS A O 1
ATOM 900 N N . CYS A 1 113 ? -20.545 6.470 -26.759 1.00 37.38 113 CYS A N 1
ATOM 901 C CA . CYS A 1 113 ? -21.035 6.741 -28.108 1.00 37.38 113 CYS A CA 1
ATOM 902 C C . CYS A 1 113 ? -20.286 7.978 -28.601 1.00 37.38 113 CYS A C 1
ATOM 904 O O . CYS A 1 113 ? -20.167 8.928 -27.793 1.00 37.38 113 CYS A O 1
#

InterPro domains:
  IPR000310 Orn/Lys/Arg decarboxylase, major domain [PF01276] (1-101)
  IPR011193 Ornithine/lysine/arginine decarboxylase [PTHR45229] (1-101)
  IPR015421 Pyridoxal phosphate-dependent transferase, major domain [G3DSA:3.40.640.10] (1-38)
  IPR015422 Pyridoxal phosphate-dependent transferase, small domain [G3DSA:3.90.1150.10] (39-107)
  IPR015424 Pyridoxal phosphate-dependent transferase [SSF53383] (2-97)

Radius of gyration: 20.88 Å; chains: 1; bounding box: 45×33×54 Å

Secondary structure (DSSP, 8-state):
-HHHHHTTS-SS--HHHHHHHHHHHHHHSHHHHHHHHHHHHHHHHHHHHHHHHH-SS---SS-SEETTEEGGGS-HHHHHH-GGGTPPPTT-STT--TT-----TTGGGS---

Sequence (113 aa):
MNNAFMMHASTSPFYPLFAALDINAKMHEGVSGRNMWMDCVVNGINARKLILDNCQHIRPFVPELVDGKPWQSYETAQIAVDLRFFQFVPGEHWHSLKAMQRINTLSIHANCC

pLDDT: mean 85.97, std 15.89, range [34.97, 98.19]

Organism: Escherichia coli (NCBI:txid562)

Foldseek 3Di:
DVVVVVVVDDPDDDVVVVVVVVVVVVCCDDDNNVVVVLVVQLVVLVVQLCCVVPPDPDHDLWDCDQPRHGLSVDDSVCCSPDCSRVDDDAPDPSNPPPPDDDPDPVPPVPDDD